Protein AF-A0A925S646-F1 (afdb_monomer_lite)

Secondary structure (DSSP, 8-state):
-HHHHHHHHHHHHHHHHHHGGG-S-HHHHHHHHHHHHHHHHHHHHHHHT-HHHHTT-TTHHHHHHHHHHHHHHHHHHHHHHHHHHHS--

Radius of gyration: 14.83 Å; chains: 1; bounding box: 42×21×37 Å

pLDDT: mean 87.24, std 9.58, range [58.66, 96.38]

Sequence (89 aa):
MITSILFAFAAILAFASALTLFAKNEGIRGSGRVLGGFAWIFFGAFLLNAPIATESLPAYTPLSVLVVFTGVITLGSGVRKYLRRNVPQ

Foldseek 3Di:
DLLVVLLVQLVVLLVCLVVLVPDPDQLSVLVSLLSNLSSLLSVLVSQCVPPVQVVPDPCSNVVSVVSNVVSVVSNVSSVVSNCVRPPDD

Structure (mmCIF, N/CA/C/O backbone):
data_AF-A0A925S646-F1
#
_entry.id   AF-A0A925S646-F1
#
loop_
_atom_site.group_PDB
_atom_site.id
_atom_site.type_symbol
_atom_site.label_atom_id
_atom_site.label_alt_id
_atom_site.label_comp_id
_atom_site.label_asym_id
_atom_site.label_entity_id
_atom_site.label_seq_id
_atom_site.pdbx_PDB_ins_code
_atom_site.Cartn_x
_atom_site.Cartn_y
_atom_site.Cartn_z
_atom_site.occupancy
_atom_site.B_iso_or_equiv
_atom_site.auth_seq_id
_atom_site.auth_comp_id
_atom_site.auth_asym_id
_atom_site.auth_atom_id
_atom_site.pdbx_PDB_model_num
ATOM 1 N N . MET A 1 1 ? 5.333 10.903 -17.547 1.00 73.00 1 MET A N 1
ATOM 2 C CA . MET A 1 1 ? 4.154 11.554 -16.921 1.00 73.00 1 MET A CA 1
ATOM 3 C C . MET A 1 1 ? 3.491 10.659 -15.880 1.00 73.00 1 MET A C 1
ATOM 5 O O . MET A 1 1 ? 3.394 11.084 -14.739 1.00 73.00 1 MET A O 1
ATOM 9 N N . ILE A 1 2 ? 3.095 9.425 -16.221 1.00 84.56 2 ILE A N 1
ATOM 10 C CA . ILE A 1 2 ? 2.461 8.484 -15.271 1.00 84.56 2 ILE A CA 1
ATOM 11 C C . ILE A 1 2 ? 3.340 8.194 -14.041 1.00 84.56 2 ILE A C 1
ATOM 13 O O . ILE A 1 2 ? 2.851 8.255 -12.919 1.00 84.56 2 ILE A O 1
ATOM 17 N N . THR A 1 3 ? 4.642 7.966 -14.220 1.00 85.56 3 THR A N 1
ATOM 18 C CA . THR A 1 3 ? 5.595 7.725 -13.119 1.00 85.56 3 THR A CA 1
ATOM 19 C C . THR A 1 3 ? 5.643 8.864 -12.100 1.00 85.56 3 THR A C 1
ATOM 21 O O . THR A 1 3 ? 5.542 8.619 -10.901 1.00 85.56 3 THR A O 1
ATOM 24 N N . SER A 1 4 ? 5.732 10.113 -12.559 1.00 87.44 4 SER A N 1
ATOM 25 C CA . SER A 1 4 ? 5.737 11.296 -11.687 1.00 87.44 4 SER A CA 1
ATOM 26 C C . SER A 1 4 ? 4.436 11.430 -10.889 1.00 87.44 4 SER A C 1
ATOM 28 O O . SER A 1 4 ? 4.468 11.785 -9.714 1.00 87.44 4 SER A O 1
ATOM 30 N N . ILE A 1 5 ? 3.300 11.101 -11.511 1.00 91.62 5 ILE A N 1
ATOM 31 C CA . ILE A 1 5 ? 1.981 11.123 -10.868 1.00 91.62 5 ILE A CA 1
ATOM 32 C C . ILE A 1 5 ? 1.885 10.030 -9.794 1.00 91.62 5 ILE A C 1
ATOM 34 O O . ILE A 1 5 ? 1.495 10.321 -8.666 1.00 91.62 5 ILE A O 1
ATOM 38 N N . LEU A 1 6 ? 2.290 8.794 -10.110 1.00 91.94 6 LEU A N 1
ATOM 39 C CA . LEU A 1 6 ? 2.299 7.675 -9.159 1.00 91.94 6 LEU A CA 1
ATOM 40 C C . LEU A 1 6 ? 3.162 7.982 -7.930 1.00 91.94 6 LEU A C 1
ATOM 42 O O . LEU A 1 6 ? 2.732 7.748 -6.802 1.00 91.94 6 LEU A O 1
ATOM 46 N N . PHE A 1 7 ? 4.347 8.559 -8.143 1.00 91.81 7 PHE A N 1
ATOM 47 C CA . PHE A 1 7 ? 5.232 8.961 -7.054 1.00 91.81 7 PHE A CA 1
ATOM 48 C C . PHE A 1 7 ? 4.621 10.069 -6.186 1.00 91.81 7 PHE A C 1
ATOM 50 O O . PHE A 1 7 ? 4.627 9.960 -4.961 1.00 91.81 7 PHE A O 1
ATOM 57 N N . ALA A 1 8 ? 4.040 11.106 -6.800 1.00 94.06 8 ALA A N 1
ATOM 58 C CA . ALA A 1 8 ? 3.387 12.188 -6.066 1.00 94.06 8 ALA A CA 1
ATOM 59 C C . ALA A 1 8 ? 2.215 11.674 -5.211 1.00 94.06 8 ALA A C 1
ATOM 61 O O . ALA A 1 8 ? 2.128 12.004 -4.028 1.00 94.06 8 ALA A O 1
ATOM 62 N N . PHE A 1 9 ? 1.356 10.811 -5.766 1.00 93.75 9 PHE A N 1
ATOM 63 C CA . PHE A 1 9 ? 0.267 10.187 -5.008 1.00 93.75 9 PHE A CA 1
ATOM 64 C C . PHE A 1 9 ? 0.783 9.321 -3.861 1.00 93.75 9 PHE A C 1
ATOM 66 O O . PHE A 1 9 ? 0.275 9.431 -2.745 1.00 93.75 9 PHE A O 1
ATOM 73 N N . ALA A 1 10 ? 1.807 8.499 -4.104 1.00 94.31 10 ALA A N 1
ATOM 74 C CA . ALA A 1 10 ? 2.421 7.687 -3.062 1.00 94.31 10 ALA A CA 1
ATOM 75 C C . ALA A 1 10 ? 2.956 8.551 -1.910 1.00 94.31 10 ALA A C 1
ATOM 77 O O . ALA A 1 10 ? 2.675 8.265 -0.747 1.00 94.31 10 ALA A O 1
ATOM 78 N N . ALA A 1 11 ? 3.657 9.644 -2.222 1.00 94.94 11 ALA A N 1
ATOM 79 C CA . ALA A 1 11 ? 4.203 10.564 -1.230 1.00 94.94 11 ALA A CA 1
ATOM 80 C C . ALA A 1 11 ? 3.105 11.271 -0.419 1.00 94.94 11 ALA A C 1
ATOM 82 O O . ALA A 1 11 ? 3.170 11.304 0.811 1.00 94.94 11 ALA A O 1
ATOM 83 N N . ILE A 1 12 ? 2.065 11.786 -1.085 1.00 96.38 12 ILE A N 1
ATOM 84 C CA . ILE A 1 12 ? 0.939 12.463 -0.423 1.00 96.38 12 ILE A CA 1
ATOM 85 C C . ILE A 1 12 ? 0.193 11.494 0.501 1.00 96.38 12 ILE A C 1
ATOM 87 O O . ILE A 1 12 ? -0.106 11.835 1.646 1.00 96.38 12 ILE A O 1
ATOM 91 N N . LEU A 1 13 ? -0.076 10.269 0.042 1.00 95.94 13 LEU A N 1
ATOM 92 C CA . LEU A 1 13 ? -0.762 9.254 0.842 1.00 95.94 13 LEU A CA 1
ATOM 93 C C . LEU A 1 13 ? 0.095 8.764 2.013 1.00 95.94 13 LEU A C 1
ATOM 95 O O . LEU A 1 13 ? -0.434 8.560 3.106 1.00 95.94 13 LEU A O 1
ATOM 99 N N . ALA A 1 14 ? 1.408 8.618 1.823 1.00 94.75 14 ALA A N 1
ATOM 100 C CA . ALA A 1 14 ? 2.336 8.280 2.898 1.00 94.75 14 ALA A CA 1
ATOM 101 C C . ALA A 1 14 ? 2.377 9.385 3.963 1.00 94.75 14 ALA A C 1
ATOM 103 O O . ALA A 1 14 ? 2.311 9.093 5.159 1.00 94.75 14 ALA A O 1
ATOM 104 N N . PHE A 1 15 ? 2.407 10.650 3.539 1.00 96.25 15 PHE A N 1
ATOM 105 C CA . PHE A 1 15 ? 2.349 11.795 4.442 1.00 96.25 15 PHE A CA 1
ATOM 106 C C . PHE A 1 15 ? 1.022 11.845 5.208 1.00 96.25 15 PHE A C 1
ATOM 108 O O . PHE A 1 15 ? 1.021 11.930 6.435 1.00 96.25 15 PHE A O 1
ATOM 115 N N . ALA A 1 16 ? -0.112 11.691 4.519 1.00 93.75 16 ALA A N 1
ATOM 116 C CA . ALA A 1 16 ? -1.427 11.629 5.153 1.00 93.75 16 ALA A CA 1
ATOM 117 C C . ALA A 1 16 ? -1.528 10.462 6.152 1.00 93.75 16 ALA A C 1
ATOM 119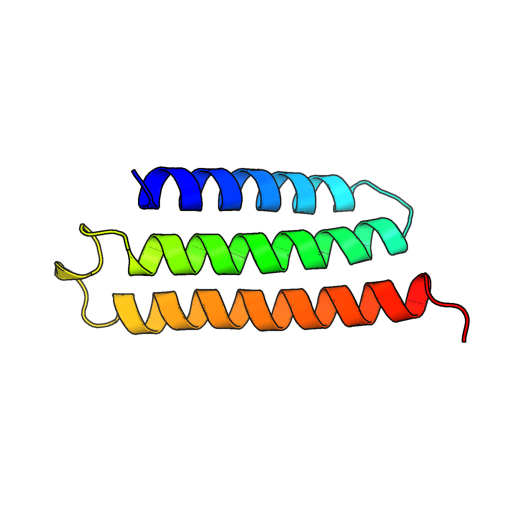 O O . ALA A 1 16 ? -2.009 10.640 7.271 1.00 93.75 16 ALA A O 1
ATOM 120 N N . SER A 1 17 ? -1.008 9.284 5.789 1.00 93.81 17 SER A N 1
ATOM 121 C CA . SER A 1 17 ? -0.892 8.129 6.684 1.00 93.81 17 SER A CA 1
ATOM 122 C C . SER A 1 17 ? -0.070 8.464 7.933 1.00 93.81 17 SER A C 1
ATOM 124 O O . SER A 1 17 ? -0.497 8.148 9.042 1.00 93.81 17 SER A O 1
ATOM 126 N N . ALA A 1 18 ? 1.073 9.140 7.793 1.00 93.56 18 ALA A N 1
ATOM 127 C CA . ALA A 1 18 ? 1.893 9.554 8.931 1.00 93.56 18 ALA A CA 1
ATOM 128 C C . ALA A 1 18 ? 1.158 10.550 9.844 1.00 93.56 18 ALA A C 1
ATOM 130 O O . ALA A 1 18 ? 1.188 10.395 11.064 1.00 93.56 18 ALA A O 1
ATOM 131 N N . LEU A 1 19 ? 0.422 11.511 9.275 1.00 93.62 19 LEU A N 1
ATOM 132 C CA . LEU A 1 19 ? -0.371 12.471 10.050 1.00 93.62 19 LEU A CA 1
ATOM 133 C C . LEU A 1 19 ? -1.436 11.793 10.920 1.00 93.62 19 LEU A C 1
ATOM 135 O O . LEU A 1 19 ? -1.683 12.226 12.046 1.00 93.62 19 LEU A O 1
ATOM 139 N N . THR A 1 20 ? -2.030 10.690 10.453 1.00 91.62 20 THR A N 1
ATOM 140 C CA . THR A 1 20 ? -3.024 9.957 11.255 1.00 91.62 20 THR A CA 1
ATOM 141 C C . THR A 1 20 ? -2.461 9.368 12.552 1.00 91.62 20 THR A C 1
ATOM 143 O O . THR A 1 20 ? -3.231 9.083 13.467 1.00 91.62 20 THR A O 1
ATOM 146 N N . LEU A 1 21 ? -1.137 9.197 12.672 1.00 89.12 21 LEU A N 1
ATOM 147 C CA . LEU A 1 21 ? -0.508 8.676 13.889 1.00 89.12 21 LEU A CA 1
ATOM 148 C C . LEU A 1 21 ? -0.624 9.644 15.071 1.00 89.12 21 LEU A C 1
ATOM 150 O O . LEU A 1 21 ? -0.628 9.190 16.213 1.00 89.12 21 LEU A O 1
ATOM 154 N N . PHE A 1 22 ? -0.766 10.946 14.806 1.00 90.81 22 PHE A N 1
ATOM 155 C CA . PHE A 1 22 ? -0.980 11.963 15.839 1.00 90.81 22 PHE A CA 1
ATOM 156 C C . PHE A 1 22 ? -2.423 11.994 16.355 1.00 90.81 22 PHE A C 1
ATOM 158 O O . PHE A 1 22 ? -2.703 12.594 17.394 1.00 90.81 22 PHE A O 1
ATOM 165 N N . ALA A 1 23 ? -3.356 11.338 15.661 1.00 88.88 23 ALA A N 1
ATOM 166 C CA . ALA A 1 23 ? -4.733 11.266 16.109 1.00 88.88 23 ALA A CA 1
ATOM 167 C C . ALA A 1 23 ? -4.868 10.286 17.283 1.00 88.88 23 ALA A C 1
ATOM 169 O O . ALA A 1 23 ? -4.537 9.105 17.177 1.00 88.88 23 ALA A O 1
ATOM 170 N N . LYS A 1 24 ? -5.450 10.754 18.395 1.00 87.06 24 LYS A N 1
ATOM 171 C CA . LYS A 1 24 ? -5.809 9.894 19.539 1.00 87.06 24 LYS A CA 1
ATOM 172 C C . LYS A 1 24 ? -6.914 8.884 19.197 1.00 87.06 24 LYS A C 1
ATOM 174 O O . LYS A 1 24 ? -7.059 7.876 19.880 1.00 87.06 24 LYS A O 1
ATOM 179 N N . ASN A 1 25 ? -7.693 9.146 18.147 1.00 86.75 25 ASN A N 1
ATOM 180 C CA . ASN A 1 25 ? -8.762 8.260 17.703 1.00 86.75 25 ASN A CA 1
ATOM 181 C C . ASN A 1 25 ? -8.194 7.045 16.943 1.00 86.75 25 ASN A C 1
ATOM 183 O O . ASN A 1 25 ? -7.634 7.169 15.852 1.00 86.75 25 ASN A O 1
ATOM 187 N N . GLU A 1 26 ? -8.406 5.848 17.491 1.00 82.44 26 GLU A N 1
ATOM 188 C CA . GLU A 1 26 ? -7.999 4.575 16.884 1.00 82.44 26 GLU A CA 1
ATOM 189 C C . GLU A 1 26 ? -8.641 4.295 15.518 1.00 82.44 26 GLU A C 1
ATOM 191 O O . GLU A 1 26 ? -8.033 3.610 14.693 1.00 82.44 26 GLU A O 1
ATOM 196 N N . GLY A 1 27 ? -9.839 4.826 15.253 1.00 82.25 27 GLY A N 1
ATOM 197 C CA . GLY A 1 27 ? -10.482 4.754 13.941 1.00 82.25 27 GLY A CA 1
ATOM 198 C C . GLY A 1 27 ? -9.688 5.517 12.878 1.00 82.25 27 GLY A C 1
ATOM 199 O O . GLY A 1 27 ? -9.447 4.980 11.798 1.00 82.25 27 GLY A O 1
ATOM 200 N N . ILE A 1 28 ? -9.182 6.706 13.228 1.00 86.12 28 ILE A N 1
ATOM 201 C CA . ILE A 1 28 ? -8.335 7.540 12.356 1.00 86.12 28 ILE A CA 1
ATOM 202 C C . ILE A 1 28 ? -6.964 6.879 12.141 1.00 86.12 28 ILE A C 1
ATOM 204 O O . ILE A 1 28 ? -6.449 6.839 11.027 1.00 86.12 28 ILE A O 1
ATOM 208 N N . ARG A 1 29 ? -6.393 6.254 13.178 1.00 86.38 29 ARG A N 1
ATOM 209 C CA . ARG A 1 29 ? -5.170 5.437 13.032 1.00 86.38 29 ARG A CA 1
ATOM 210 C C . ARG A 1 29 ? -5.405 4.210 12.139 1.00 86.38 29 ARG A C 1
ATOM 212 O O . ARG A 1 29 ? -4.495 3.758 11.447 1.00 86.38 29 ARG A O 1
ATOM 219 N N . GLY A 1 30 ? -6.615 3.648 12.164 1.00 85.69 30 GLY A N 1
ATOM 220 C CA . GLY A 1 30 ? -7.053 2.568 11.279 1.00 85.69 30 GLY A CA 1
ATOM 221 C C . GLY A 1 30 ? -7.130 3.005 9.816 1.00 85.69 30 GLY A C 1
ATOM 222 O O . GLY A 1 30 ? -6.560 2.330 8.961 1.00 85.69 30 GLY A O 1
ATOM 223 N N . SER A 1 31 ? -7.751 4.155 9.533 1.00 87.31 31 SER A N 1
ATOM 224 C CA . SER A 1 3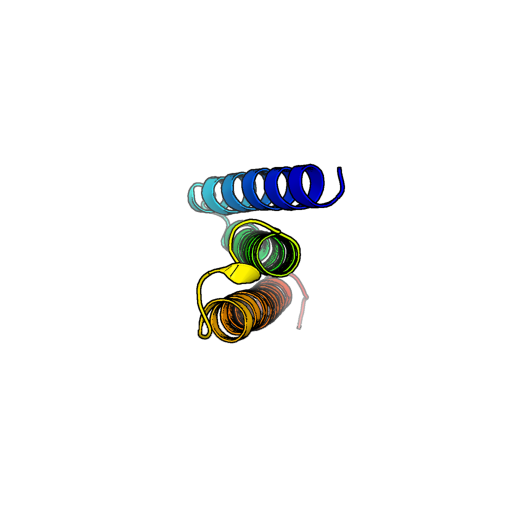1 ? -7.799 4.723 8.178 1.00 87.31 31 SER A CA 1
ATOM 225 C C . SER A 1 31 ? -6.411 5.121 7.674 1.00 87.31 31 SER A C 1
ATOM 227 O O . SER A 1 31 ? -6.107 4.917 6.503 1.00 87.31 31 SER A O 1
ATOM 229 N N . GLY A 1 32 ? -5.524 5.575 8.563 1.00 91.44 32 GLY A N 1
ATOM 230 C CA . GLY A 1 32 ? -4.108 5.790 8.267 1.00 91.44 32 GLY A CA 1
ATOM 231 C C . GLY A 1 32 ? -3.417 4.587 7.642 1.00 91.44 32 GLY A C 1
ATOM 232 O O . GLY A 1 32 ? -2.758 4.708 6.618 1.00 91.44 32 GLY A O 1
ATOM 233 N N . ARG A 1 33 ? -3.639 3.391 8.198 1.00 90.94 33 ARG A N 1
ATOM 234 C CA . ARG A 1 33 ? -3.083 2.143 7.645 1.00 90.94 33 ARG A CA 1
ATOM 235 C C . ARG A 1 33 ? -3.623 1.820 6.253 1.00 90.94 33 ARG A C 1
ATOM 237 O O . ARG A 1 33 ? -2.894 1.256 5.447 1.00 90.94 33 ARG A O 1
ATOM 244 N N . VAL A 1 34 ? -4.870 2.190 5.957 1.00 93.75 34 VAL A N 1
ATOM 245 C CA . VAL A 1 34 ? -5.448 2.042 4.611 1.00 93.75 34 VAL A CA 1
ATOM 246 C C . VAL A 1 34 ? -4.741 2.978 3.628 1.00 93.75 34 VAL A C 1
ATOM 248 O O . VAL A 1 34 ? -4.295 2.524 2.576 1.00 93.75 34 VAL A O 1
ATOM 251 N N . LEU A 1 35 ? -4.562 4.251 4.000 1.00 94.75 35 LEU A N 1
ATOM 252 C CA . LEU A 1 35 ? -3.819 5.231 3.198 1.00 94.75 35 LEU A CA 1
ATOM 253 C C . LEU A 1 35 ? -2.369 4.789 2.969 1.00 94.75 35 LEU A C 1
ATOM 255 O O . LEU A 1 35 ? -1.882 4.849 1.843 1.00 94.75 35 LEU A O 1
ATOM 259 N N . GLY A 1 36 ? -1.705 4.273 4.006 1.00 93.62 36 GLY A N 1
ATOM 260 C CA . GLY A 1 36 ? -0.357 3.71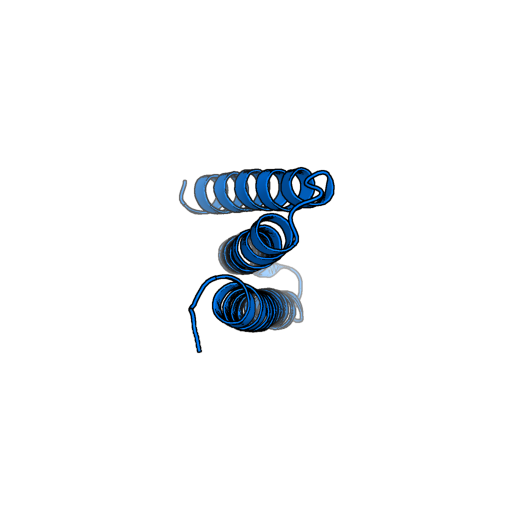6 3.904 1.00 93.62 36 GLY A CA 1
ATOM 261 C C . GLY A 1 36 ? -0.286 2.505 2.971 1.00 93.62 36 GLY A C 1
ATOM 262 O O . GLY A 1 36 ? 0.652 2.391 2.191 1.00 93.62 36 GLY A O 1
ATOM 263 N N . GLY A 1 37 ? -1.297 1.631 2.986 1.00 94.75 37 GLY A N 1
ATOM 264 C CA . GLY A 1 37 ? -1.396 0.516 2.042 1.00 94.75 37 GLY A CA 1
ATOM 265 C C . GLY A 1 37 ? -1.481 0.981 0.587 1.00 94.75 37 GLY A C 1
ATOM 266 O O . GLY A 1 37 ? -0.713 0.509 -0.250 1.00 94.75 37 GLY A O 1
ATOM 267 N N . PHE A 1 38 ? -2.337 1.965 0.292 1.00 95.81 38 PHE A N 1
ATOM 268 C CA . PHE A 1 38 ? -2.395 2.576 -1.040 1.00 95.81 38 PHE A CA 1
ATOM 269 C C . PHE A 1 38 ? -1.085 3.270 -1.426 1.00 95.81 38 PHE A C 1
ATOM 271 O O . PHE A 1 38 ? -0.642 3.124 -2.562 1.00 95.81 38 PHE A O 1
ATOM 278 N N . ALA A 1 39 ? -0.433 3.970 -0.492 1.00 96.38 39 ALA A N 1
ATOM 279 C CA . ALA A 1 39 ? 0.857 4.611 -0.738 1.00 96.38 39 ALA A CA 1
ATOM 280 C C . ALA A 1 39 ? 1.912 3.603 -1.222 1.00 96.38 39 ALA A C 1
ATOM 282 O O . ALA A 1 39 ? 2.585 3.850 -2.220 1.00 96.38 39 ALA A O 1
ATOM 283 N N . TRP A 1 40 ? 2.001 2.439 -0.573 1.00 95.75 40 TRP A N 1
ATOM 284 C CA . TRP A 1 40 ? 2.911 1.363 -0.975 1.00 95.75 40 TRP A CA 1
ATOM 285 C C . TRP A 1 40 ? 2.548 0.736 -2.323 1.00 95.75 40 TRP A C 1
ATOM 287 O O . TRP A 1 40 ? 3.446 0.459 -3.113 1.00 95.75 40 TRP A O 1
ATOM 297 N N . ILE A 1 41 ? 1.256 0.570 -2.629 1.00 95.62 41 ILE A N 1
ATOM 298 C CA . ILE A 1 41 ? 0.809 0.079 -3.945 1.00 95.62 41 ILE A CA 1
ATOM 299 C C . ILE A 1 41 ? 1.229 1.057 -5.049 1.00 95.62 41 ILE A C 1
ATOM 301 O O . ILE A 1 41 ? 1.832 0.641 -6.037 1.00 95.62 41 ILE A O 1
ATOM 305 N N . PHE A 1 42 ? 0.958 2.355 -4.880 1.00 94.94 42 PHE A N 1
ATOM 306 C CA . PHE A 1 42 ? 1.338 3.371 -5.865 1.00 94.94 42 PHE A CA 1
ATOM 307 C C . PHE A 1 42 ? 2.853 3.522 -5.987 1.00 94.94 42 PHE A C 1
ATOM 309 O O . PHE A 1 42 ? 3.358 3.695 -7.095 1.00 94.94 42 PHE A O 1
ATOM 316 N N . PHE A 1 43 ? 3.588 3.396 -4.881 1.00 93.94 43 PHE A N 1
ATOM 317 C CA . PHE A 1 43 ? 5.045 3.408 -4.901 1.00 93.94 43 PHE A CA 1
ATOM 318 C C . PHE A 1 43 ? 5.615 2.183 -5.628 1.00 93.94 43 PHE A C 1
ATOM 320 O O . PHE A 1 43 ? 6.462 2.335 -6.499 1.00 93.94 43 PHE A O 1
ATOM 327 N N . GLY A 1 44 ? 5.110 0.979 -5.352 1.00 92.00 44 GLY A N 1
ATOM 328 C CA . GLY A 1 44 ? 5.501 -0.236 -6.070 1.00 92.00 44 GLY A CA 1
ATOM 329 C C . GLY A 1 44 ? 5.163 -0.173 -7.564 1.00 92.00 44 GLY A C 1
ATOM 330 O O . GLY A 1 44 ? 5.981 -0.551 -8.399 1.00 92.00 44 GLY A O 1
ATOM 331 N N . ALA A 1 45 ? 4.006 0.393 -7.922 1.00 91.38 45 ALA A N 1
ATOM 332 C CA . ALA A 1 45 ? 3.632 0.645 -9.313 1.00 91.38 45 ALA A CA 1
ATOM 333 C C . ALA A 1 45 ? 4.546 1.682 -9.989 1.00 91.38 45 ALA A C 1
ATOM 335 O O . ALA A 1 45 ? 4.897 1.516 -11.157 1.00 91.38 45 ALA A O 1
ATOM 336 N N . PHE A 1 46 ? 4.961 2.727 -9.264 1.00 92.38 46 PHE A N 1
ATOM 337 C CA . PHE A 1 46 ? 5.980 3.669 -9.727 1.00 92.38 46 PHE A CA 1
ATOM 338 C C . PHE A 1 46 ? 7.297 2.948 -10.019 1.00 92.38 46 PHE A C 1
ATOM 340 O O . PHE A 1 46 ? 7.837 3.139 -11.104 1.00 92.38 46 PHE A O 1
ATOM 347 N N . LEU A 1 47 ? 7.770 2.096 -9.102 1.00 89.62 47 LEU A N 1
ATOM 348 C CA . LEU A 1 47 ? 9.001 1.328 -9.287 1.00 89.62 47 LEU A CA 1
ATOM 349 C C . LEU A 1 47 ? 8.910 0.438 -10.536 1.00 89.62 47 LEU A C 1
ATOM 351 O O . LEU A 1 47 ? 9.771 0.513 -11.403 1.00 89.62 47 LEU A O 1
ATOM 355 N N . LEU A 1 48 ? 7.810 -0.299 -10.721 1.00 88.75 48 LEU A N 1
ATOM 356 C CA . LEU A 1 48 ? 7.600 -1.131 -11.917 1.00 88.75 48 LEU A CA 1
ATOM 357 C C . LEU A 1 48 ? 7.618 -0.347 -13.239 1.00 88.75 48 LEU A C 1
ATOM 359 O O . LEU A 1 48 ? 7.952 -0.913 -14.274 1.00 88.75 48 LEU A O 1
ATOM 363 N N . ASN A 1 49 ? 7.257 0.937 -13.212 1.00 86.62 49 ASN A N 1
ATOM 364 C CA . ASN A 1 49 ? 7.211 1.797 -14.395 1.00 86.62 49 ASN A CA 1
ATOM 365 C C . ASN A 1 49 ? 8.440 2.715 -14.525 1.00 86.62 49 ASN A C 1
ATOM 367 O O . ASN A 1 49 ? 8.493 3.518 -15.457 1.00 86.62 49 ASN A O 1
ATOM 371 N N . ALA A 1 50 ? 9.400 2.660 -13.596 1.00 82.38 50 ALA A N 1
ATOM 372 C CA . ALA A 1 50 ? 10.562 3.539 -13.586 1.00 82.38 50 ALA A CA 1
ATOM 373 C C . ALA A 1 50 ? 11.664 2.996 -14.522 1.00 82.38 50 ALA A C 1
ATOM 375 O O . ALA A 1 50 ? 12.331 2.023 -14.168 1.00 82.38 50 ALA A O 1
ATOM 376 N N . PRO A 1 51 ? 11.926 3.645 -15.676 1.00 62.72 51 PRO A N 1
ATOM 377 C CA . PRO A 1 51 ? 12.779 3.087 -16.734 1.00 62.72 51 PRO A CA 1
ATOM 378 C C . PRO A 1 51 ? 14.246 2.895 -16.318 1.00 62.72 51 PRO A C 1
ATOM 380 O O . PRO A 1 51 ? 14.915 1.991 -16.796 1.00 62.72 51 PRO A O 1
ATOM 383 N N . ILE A 1 52 ? 14.748 3.707 -15.382 1.00 63.91 52 ILE A N 1
ATOM 384 C CA . ILE A 1 52 ? 16.160 3.691 -14.952 1.00 63.91 52 ILE A CA 1
ATOM 385 C C . ILE A 1 52 ? 16.517 2.417 -14.167 1.00 63.91 52 ILE A C 1
ATOM 387 O O . ILE A 1 52 ? 17.677 2.006 -14.112 1.00 63.91 52 ILE A O 1
ATOM 391 N N . ALA A 1 53 ? 15.530 1.785 -13.541 1.00 58.66 53 ALA A N 1
ATOM 392 C CA . ALA A 1 53 ? 15.779 0.729 -12.575 1.00 58.66 53 ALA A CA 1
ATOM 393 C C . ALA A 1 53 ? 15.381 -0.667 -13.082 1.00 58.66 53 ALA A C 1
ATOM 395 O O . ALA A 1 53 ? 15.919 -1.665 -12.606 1.00 58.66 53 ALA A O 1
ATOM 396 N N . THR A 1 54 ? 14.524 -0.747 -14.105 1.00 60.38 54 THR A N 1
ATOM 397 C CA . THR A 1 54 ? 14.167 -2.012 -14.765 1.00 60.38 54 THR A CA 1
ATOM 398 C C . THR A 1 54 ? 15.299 -2.572 -15.630 1.00 60.38 54 THR A C 1
ATOM 400 O O . THR A 1 54 ? 15.410 -3.787 -15.760 1.00 60.38 54 THR A O 1
ATOM 403 N N . GLU A 1 55 ? 16.161 -1.718 -16.191 1.00 61.94 55 GLU A N 1
ATOM 404 C CA . GLU A 1 55 ? 17.214 -2.144 -17.129 1.00 61.94 55 GLU A CA 1
ATOM 405 C C . GLU A 1 55 ? 18.539 -2.545 -16.458 1.00 61.94 55 GLU A C 1
ATOM 407 O O . GLU A 1 55 ? 19.370 -3.202 -17.080 1.00 61.94 55 GLU A O 1
ATOM 412 N N . SER A 1 56 ? 18.751 -2.187 -15.188 1.00 63.72 56 SER A N 1
ATOM 413 C CA . SER A 1 56 ? 20.065 -2.301 -14.533 1.00 63.72 56 SER A CA 1
ATOM 414 C C . SER A 1 56 ? 20.191 -3.443 -13.518 1.00 63.72 56 SER A C 1
ATOM 416 O O . SER A 1 56 ? 21.308 -3.846 -13.193 1.00 63.72 56 SER A O 1
ATOM 418 N N . LEU A 1 57 ? 19.082 -3.993 -13.008 1.00 70.06 57 LEU A N 1
ATOM 419 C CA . LEU A 1 57 ? 19.089 -4.938 -11.883 1.00 70.06 57 LEU A CA 1
ATOM 420 C C . LEU A 1 57 ? 18.067 -6.077 -12.087 1.00 70.06 57 LEU A C 1
ATOM 422 O O . LEU A 1 57 ? 16.863 -5.833 -11.989 1.00 70.06 57 LEU A O 1
ATOM 426 N N . PRO A 1 58 ? 18.503 -7.345 -12.247 1.00 72.81 58 PRO A N 1
ATOM 427 C CA . PRO A 1 58 ? 17.604 -8.498 -12.422 1.00 72.81 58 PRO A CA 1
ATOM 428 C C . PRO A 1 58 ? 16.596 -8.682 -11.275 1.00 72.81 58 PRO A C 1
ATOM 430 O O . PRO A 1 58 ? 15.503 -9.209 -11.466 1.00 72.81 58 PRO A O 1
ATOM 433 N N . ALA A 1 59 ? 16.954 -8.229 -10.069 1.00 80.88 59 ALA A N 1
ATOM 434 C CA . ALA A 1 59 ? 16.111 -8.310 -8.879 1.00 80.88 59 ALA A CA 1
ATOM 435 C C . ALA A 1 59 ? 15.129 -7.132 -8.728 1.00 80.88 59 ALA A C 1
ATOM 437 O O . ALA A 1 59 ? 14.293 -7.146 -7.826 1.00 80.88 59 ALA A O 1
ATOM 438 N N . TYR A 1 60 ? 15.197 -6.109 -9.582 1.00 83.81 60 TYR A N 1
ATOM 439 C CA . TYR A 1 60 ? 14.401 -4.897 -9.404 1.00 83.81 60 TYR A CA 1
ATOM 440 C C . TYR A 1 60 ? 12.900 -5.135 -9.596 1.00 83.81 60 TYR A C 1
ATOM 442 O O . TYR A 1 60 ? 12.089 -4.725 -8.763 1.00 83.81 60 TYR A O 1
ATOM 450 N N . THR A 1 61 ? 12.521 -5.857 -10.650 1.00 84.62 61 THR A N 1
ATOM 451 C CA . THR A 1 61 ? 11.125 -6.223 -10.920 1.00 84.62 61 THR A CA 1
ATOM 452 C C . THR A 1 61 ? 10.509 -7.053 -9.786 1.00 84.62 61 THR A C 1
ATOM 454 O O . THR A 1 61 ? 9.471 -6.637 -9.266 1.00 84.62 61 THR A O 1
ATOM 457 N N . PRO A 1 62 ? 11.115 -8.169 -9.319 1.00 88.00 62 PRO A N 1
ATOM 458 C CA . PRO A 1 62 ? 10.541 -8.935 -8.213 1.00 88.00 62 PRO A CA 1
ATOM 459 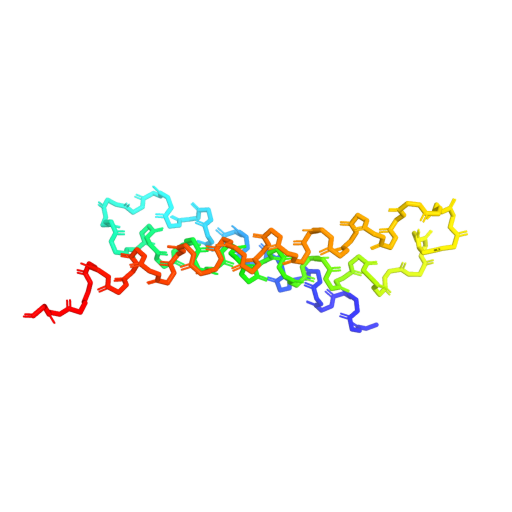C C . PRO A 1 62 ? 10.490 -8.144 -6.897 1.00 88.00 62 PRO A C 1
ATOM 461 O O . PRO A 1 62 ? 9.505 -8.260 -6.170 1.00 88.00 62 PRO A O 1
ATOM 464 N N . LEU A 1 63 ? 11.474 -7.284 -6.603 1.00 88.62 63 LEU A N 1
ATOM 465 C CA . LEU A 1 63 ? 11.413 -6.393 -5.436 1.00 88.62 63 LEU A CA 1
ATOM 466 C C . LEU A 1 63 ? 10.256 -5.393 -5.537 1.00 88.62 63 LEU A C 1
ATOM 468 O O . LEU A 1 63 ? 9.530 -5.187 -4.567 1.00 88.62 63 LEU A O 1
ATOM 472 N N . SER A 1 64 ? 10.038 -4.812 -6.714 1.00 90.25 64 SER A N 1
ATOM 473 C CA . SER A 1 64 ? 8.939 -3.872 -6.948 1.00 90.25 64 SER A CA 1
ATOM 474 C C . SER A 1 64 ? 7.574 -4.550 -6.787 1.00 90.25 64 SER A C 1
ATOM 476 O O . SER A 1 64 ? 6.668 -3.986 -6.175 1.00 90.25 64 SER A O 1
ATOM 478 N N . VAL A 1 65 ? 7.441 -5.800 -7.245 1.00 90.81 65 VAL A N 1
ATOM 479 C CA . VAL A 1 65 ? 6.247 -6.629 -7.010 1.00 90.81 65 VAL A CA 1
ATOM 480 C C . VAL A 1 65 ? 6.050 -6.907 -5.517 1.00 90.81 65 VAL A C 1
ATOM 482 O O . VAL A 1 65 ? 4.933 -6.768 -5.017 1.00 90.81 65 VAL A O 1
ATOM 485 N N . LEU A 1 66 ? 7.113 -7.235 -4.774 1.00 93.75 66 LEU A N 1
ATOM 486 C CA . LEU A 1 66 ? 7.032 -7.414 -3.320 1.00 93.75 66 LEU A CA 1
ATOM 487 C C . LEU A 1 66 ? 6.541 -6.144 -2.615 1.00 93.75 66 LEU A C 1
ATOM 489 O O . LEU A 1 66 ? 5.707 -6.239 -1.718 1.00 93.75 66 LEU A O 1
ATOM 493 N N . VAL A 1 67 ? 6.985 -4.962 -3.050 1.00 93.19 67 VAL A N 1
ATOM 494 C CA . VAL A 1 67 ? 6.502 -3.671 -2.528 1.00 93.19 67 VAL A CA 1
ATOM 495 C C . VAL A 1 67 ? 5.004 -3.469 -2.795 1.00 93.19 67 VAL A C 1
ATOM 497 O O . VAL A 1 67 ? 4.280 -2.957 -1.942 1.00 93.19 67 VAL A O 1
ATOM 500 N N . VAL A 1 68 ? 4.490 -3.916 -3.942 1.00 94.81 68 VAL A N 1
ATOM 501 C CA . VAL A 1 68 ? 3.039 -3.899 -4.190 1.00 94.81 68 VAL A CA 1
ATOM 502 C C . VAL A 1 68 ? 2.316 -4.845 -3.224 1.00 94.81 68 VAL A C 1
ATOM 504 O O . VAL A 1 68 ? 1.318 -4.456 -2.612 1.00 94.81 68 VAL A O 1
ATOM 507 N N . PHE A 1 69 ? 2.831 -6.061 -3.022 1.00 94.81 69 PHE A N 1
ATOM 508 C CA . PHE A 1 69 ? 2.242 -7.031 -2.092 1.00 94.81 69 PHE A CA 1
ATOM 509 C C . PHE A 1 69 ? 2.220 -6.535 -0.643 1.00 94.81 69 PHE A C 1
ATOM 511 O O . PHE A 1 69 ? 1.206 -6.701 0.041 1.00 94.81 69 PHE A O 1
ATOM 518 N N . THR A 1 70 ? 3.285 -5.886 -0.164 1.00 94.12 70 THR A N 1
ATOM 519 C CA . THR A 1 70 ? 3.291 -5.290 1.182 1.00 94.12 70 THR A CA 1
ATOM 520 C C . THR A 1 70 ? 2.232 -4.198 1.308 1.00 94.12 70 THR A C 1
ATOM 522 O O . THR A 1 70 ? 1.561 -4.115 2.342 1.00 94.12 70 THR A O 1
ATOM 525 N N . GLY A 1 71 ? 2.004 -3.418 0.249 1.00 93.88 71 GLY A N 1
ATOM 526 C CA . GLY A 1 71 ? 0.904 -2.463 0.177 1.00 93.88 71 GLY A CA 1
ATOM 527 C C . GLY A 1 71 ? -0.472 -3.121 0.288 1.00 93.88 71 GLY A C 1
ATOM 528 O O . GLY A 1 71 ? -1.279 -2.705 1.122 1.00 93.88 71 GLY A O 1
ATOM 529 N N . VAL A 1 72 ? -0.720 -4.203 -0.458 1.00 95.75 72 VAL A N 1
ATOM 530 C CA . VAL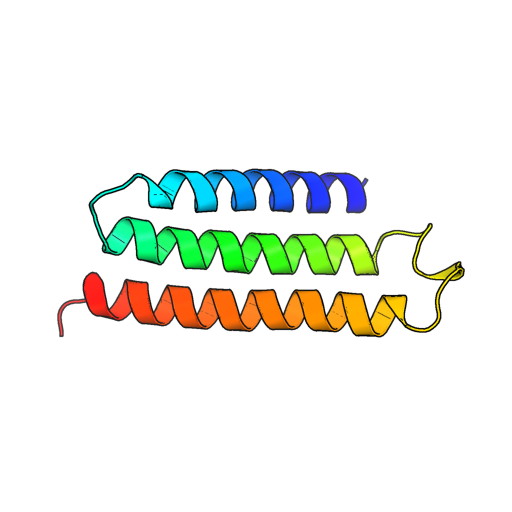 A 1 72 ? -1.987 -4.962 -0.405 1.00 95.75 72 VAL A CA 1
ATOM 531 C C . VAL A 1 72 ? -2.245 -5.537 0.992 1.00 95.75 72 VAL A C 1
ATOM 533 O O . VAL A 1 72 ? -3.346 -5.395 1.530 1.00 95.75 72 VAL A O 1
ATOM 536 N N . ILE A 1 73 ? -1.231 -6.136 1.623 1.00 95.19 73 ILE A N 1
ATOM 537 C CA . ILE A 1 73 ? -1.343 -6.690 2.982 1.00 95.19 73 ILE A CA 1
ATOM 538 C C . ILE A 1 73 ? -1.636 -5.577 3.996 1.00 95.19 73 ILE A C 1
ATOM 540 O O . ILE A 1 73 ? -2.503 -5.723 4.864 1.00 95.19 73 ILE A O 1
ATOM 544 N N . THR A 1 74 ? -0.937 -4.446 3.877 1.00 93.62 74 THR A N 1
ATOM 545 C CA . THR A 1 74 ? -1.119 -3.285 4.757 1.00 93.62 74 THR A CA 1
ATOM 546 C C . THR A 1 74 ? -2.526 -2.708 4.619 1.00 93.62 74 THR A C 1
ATOM 548 O O . THR A 1 74 ? -3.179 -2.437 5.630 1.00 93.62 74 THR A O 1
ATOM 551 N N . LEU A 1 75 ? -3.030 -2.604 3.386 1.00 93.75 75 LEU A N 1
ATOM 552 C CA . LEU A 1 75 ? -4.385 -2.157 3.084 1.00 93.75 75 LEU A CA 1
ATOM 553 C C . LEU A 1 75 ? -5.426 -3.090 3.704 1.00 93.75 75 LEU A C 1
ATOM 555 O O . LEU A 1 75 ? -6.282 -2.624 4.453 1.00 93.75 75 LEU A O 1
ATOM 559 N N . GLY A 1 76 ? -5.324 -4.403 3.477 1.00 92.50 76 GLY A N 1
ATOM 560 C CA . GLY A 1 76 ? -6.250 -5.385 4.052 1.00 92.50 76 GLY A CA 1
ATOM 561 C C . GLY A 1 76 ? -6.252 -5.373 5.586 1.00 92.50 76 GLY A C 1
ATOM 562 O O . GLY A 1 76 ? -7.310 -5.393 6.220 1.00 92.50 76 GLY A O 1
ATOM 563 N N . SER A 1 77 ? -5.071 -5.254 6.201 1.00 91.00 77 SER A N 1
ATOM 564 C CA . SER A 1 77 ? -4.916 -5.090 7.652 1.00 91.00 77 SER A CA 1
ATOM 565 C C . SER A 1 77 ? -5.571 -3.798 8.162 1.00 91.00 77 SER A C 1
ATOM 567 O O . SER A 1 77 ? -6.287 -3.814 9.171 1.00 91.00 77 SER A O 1
ATOM 569 N N . GLY A 1 78 ? -5.376 -2.686 7.446 1.00 88.94 78 GLY A N 1
ATOM 570 C CA . GLY A 1 78 ? -5.995 -1.394 7.735 1.00 88.94 78 GLY A CA 1
ATOM 571 C C . GLY A 1 78 ? -7.518 -1.447 7.658 1.00 88.94 78 GLY A C 1
ATOM 572 O O . GLY A 1 78 ? -8.185 -1.065 8.618 1.00 88.94 78 GLY A O 1
ATOM 573 N N . VAL A 1 79 ? -8.063 -2.003 6.572 1.00 90.69 79 VAL A N 1
ATOM 574 C CA . VAL A 1 79 ? -9.510 -2.150 6.351 1.00 90.69 79 VAL A CA 1
ATOM 575 C C . VAL A 1 79 ? -10.132 -3.006 7.450 1.00 90.69 79 VAL A C 1
ATOM 577 O O . VAL A 1 79 ? -11.090 -2.578 8.089 1.00 90.69 79 VAL A O 1
ATOM 580 N N . ARG A 1 80 ? -9.547 -4.169 7.768 1.00 89.75 80 ARG A N 1
ATOM 581 C CA . ARG A 1 80 ? -10.036 -5.028 8.859 1.00 89.75 80 ARG A CA 1
ATOM 582 C C . ARG A 1 80 ? -10.066 -4.289 10.198 1.00 89.75 8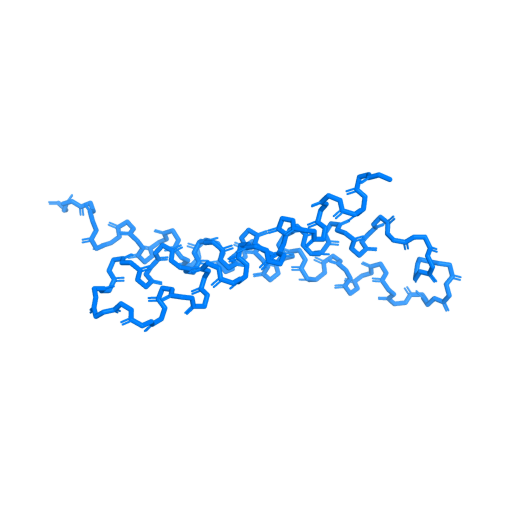0 ARG A C 1
ATOM 584 O O . ARG A 1 80 ? -11.030 -4.430 10.952 1.00 89.75 80 ARG A O 1
ATOM 591 N N . LYS A 1 81 ? -9.018 -3.519 10.517 1.00 84.62 81 LYS A N 1
ATOM 592 C CA . LYS A 1 81 ? -8.954 -2.741 11.765 1.00 84.62 81 LYS A CA 1
ATOM 593 C C . LYS A 1 81 ? -9.986 -1.610 11.771 1.00 84.62 81 LYS A C 1
ATOM 595 O O . LYS A 1 81 ? -10.617 -1.397 12.802 1.00 84.62 81 LYS A O 1
ATOM 600 N N . TYR A 1 82 ? -10.161 -0.918 10.647 1.00 85.38 82 TYR A N 1
ATOM 601 C CA . TYR A 1 82 ? -11.130 0.164 10.498 1.00 85.38 82 TYR A CA 1
ATOM 602 C C . TYR A 1 82 ? -12.569 -0.343 10.657 1.00 85.38 82 TYR A C 1
ATOM 604 O O . TYR A 1 82 ? -13.316 0.202 11.468 1.00 85.38 82 TYR A O 1
ATOM 612 N N . LEU A 1 83 ? -12.930 -1.426 9.961 1.00 86.75 83 LEU A N 1
ATOM 613 C CA . LEU A 1 83 ? -14.271 -2.014 10.017 1.00 86.75 83 LEU A CA 1
ATOM 614 C C . LEU A 1 83 ? -14.625 -2.482 11.431 1.00 86.75 83 LEU A C 1
ATOM 616 O O . LEU A 1 83 ? -15.670 -2.110 11.946 1.00 86.75 83 LEU A O 1
ATOM 620 N N . ARG A 1 84 ? -13.715 -3.192 12.115 1.00 85.56 84 ARG A N 1
ATOM 621 C CA . ARG A 1 84 ? -13.921 -3.641 13.508 1.00 85.56 84 ARG A CA 1
ATOM 622 C C . ARG A 1 84 ? -14.202 -2.518 14.511 1.00 85.56 84 ARG A C 1
ATOM 624 O O . ARG A 1 84 ? -14.633 -2.810 15.619 1.00 85.56 84 ARG A O 1
ATOM 631 N N . ARG A 1 85 ? -13.851 -1.273 14.187 1.00 80.06 85 ARG A N 1
ATOM 632 C CA . ARG A 1 85 ? -13.950 -0.129 15.105 1.00 80.06 85 ARG A CA 1
ATOM 633 C C . ARG A 1 85 ? -15.092 0.824 14.761 1.00 80.06 85 ARG A C 1
ATOM 635 O O . ARG A 1 85 ? -15.518 1.544 15.651 1.00 80.06 85 ARG A O 1
ATOM 642 N N . ASN A 1 86 ? -15.542 0.847 13.506 1.00 81.12 86 ASN A N 1
ATOM 643 C CA . ASN A 1 86 ? -16.534 1.812 13.019 1.00 81.12 86 ASN A CA 1
ATOM 644 C C . ASN A 1 86 ? -17.831 1.163 12.522 1.00 81.12 86 ASN A C 1
ATOM 646 O O . ASN A 1 86 ? -18.817 1.871 12.347 1.00 81.12 86 ASN A O 1
ATOM 650 N N . VAL A 1 87 ? -17.846 -0.151 12.283 1.00 77.88 87 VAL A N 1
ATOM 651 C CA . VAL A 1 87 ? -19.072 -0.870 11.929 1.00 77.88 87 VAL A CA 1
ATOM 652 C C . VAL A 1 87 ? -19.654 -1.467 13.213 1.00 77.88 87 VAL A C 1
ATOM 654 O O . VAL A 1 87 ? -18.946 -2.237 13.871 1.00 77.88 87 VAL A O 1
ATOM 657 N N . PRO A 1 88 ? -20.889 -1.099 13.605 1.00 64.06 88 PRO A N 1
ATOM 658 C CA . PRO A 1 88 ? -21.566 -1.740 14.727 1.00 64.06 88 PRO A CA 1
ATOM 659 C C . PRO A 1 88 ? -21.721 -3.237 14.429 1.00 64.06 88 PRO A C 1
ATOM 661 O O . PRO A 1 88 ? -22.061 -3.606 13.304 1.00 64.06 88 PRO A O 1
ATOM 664 N N . GLN A 1 89 ? -21.383 -4.077 15.410 1.00 61.75 89 GLN A N 1
ATOM 665 C CA . GLN A 1 89 ? -21.578 -5.527 15.330 1.00 61.75 89 GLN A CA 1
ATOM 666 C C . GLN A 1 89 ? -23.047 -5.889 15.508 1.00 61.75 89 GLN A C 1
ATOM 668 O O . GLN A 1 89 ? -23.699 -5.233 16.351 1.00 61.75 89 GLN A O 1
#